Protein AF-W8YIM6-F1 (afdb_monomer_lite)

Foldseek 3Di:
DDPDDDDDDPDPVDPPPDPVVLVCVLLPDLALVSSVVSLVVVCVVPCVPCVPVNVVCVVCVVVSSVLNVDDPVVNVVVVDCPVVVVVVVVVCVVVVD

Sequence (97 aa):
MQRSFTEPTAKLTFPVGSILADLKTVYNTLDRELSLAAFDRLKDKRQKRYPKEIVSRENQLDTLLTFYSYSPEMQLAIYTSNPIKRMNKVIRKRSSR

Structure (mmCIF, N/CA/C/O backbone):
data_AF-W8YIM6-F1
#
_entry.id   AF-W8YIM6-F1
#
loop_
_atom_site.group_PDB
_atom_site.id
_atom_site.type_symbol
_atom_site.label_atom_id
_atom_site.label_alt_id
_atom_site.label_comp_id
_atom_site.label_asym_id
_atom_site.label_entity_id
_atom_site.label_seq_id
_atom_site.pdbx_PDB_ins_code
_atom_site.Cartn_x
_atom_site.Cartn_y
_atom_site.Cartn_z
_atom_site.occupancy
_atom_site.B_iso_or_equiv
_atom_site.auth_seq_id
_atom_site.auth_comp_id
_atom_site.auth_asym_id
_atom_site.auth_atom_id
_atom_site.pdbx_PDB_model_num
ATOM 1 N N . MET A 1 1 ? 13.073 -16.167 -23.776 1.00 36.53 1 MET A N 1
ATOM 2 C CA . MET A 1 1 ? 13.583 -16.859 -22.572 1.00 36.53 1 MET A CA 1
ATOM 3 C C . MET A 1 1 ? 12.808 -16.364 -21.364 1.00 36.53 1 MET A C 1
ATOM 5 O O . MET A 1 1 ? 13.045 -15.258 -20.897 1.00 36.53 1 MET A O 1
ATOM 9 N N . GLN A 1 2 ? 11.811 -17.139 -20.943 1.00 32.12 2 GLN A N 1
ATOM 10 C CA . GLN A 1 2 ? 10.949 -16.829 -19.806 1.00 32.12 2 GLN A CA 1
ATOM 11 C C . GLN A 1 2 ? 11.734 -17.124 -18.522 1.00 32.12 2 GLN A C 1
ATOM 13 O O . GLN A 1 2 ? 12.055 -18.278 -18.253 1.00 32.12 2 GLN A O 1
ATOM 18 N N . ARG A 1 3 ? 12.109 -16.095 -17.754 1.00 37.44 3 ARG A N 1
ATOM 19 C CA . ARG A 1 3 ? 12.652 -16.296 -16.404 1.00 37.44 3 ARG A CA 1
ATOM 20 C C . ARG A 1 3 ? 11.477 -16.469 -15.452 1.00 37.44 3 ARG A C 1
ATOM 22 O O . ARG A 1 3 ? 10.929 -15.502 -14.931 1.00 37.44 3 ARG A O 1
ATOM 29 N N . SER A 1 4 ? 11.075 -17.724 -15.303 1.00 27.28 4 SER A N 1
ATOM 30 C CA . SER A 1 4 ? 10.223 -18.217 -14.234 1.00 27.28 4 SER A CA 1
ATOM 31 C C . SER A 1 4 ? 10.723 -17.720 -12.875 1.00 27.28 4 SER A C 1
ATOM 33 O O . SER A 1 4 ? 11.889 -17.891 -12.527 1.00 27.28 4 SER A O 1
ATOM 35 N N . PHE A 1 5 ? 9.807 -17.057 -12.172 1.00 49.91 5 PHE A N 1
ATOM 36 C CA . PHE A 1 5 ? 9.510 -17.148 -10.745 1.00 49.91 5 PHE A CA 1
ATOM 37 C C . PHE A 1 5 ? 10.423 -18.038 -9.880 1.00 49.91 5 PHE A C 1
ATOM 39 O O . PHE A 1 5 ? 10.783 -19.139 -10.268 1.00 49.91 5 PHE A O 1
ATOM 46 N N . THR A 1 6 ? 10.608 -17.576 -8.636 1.00 47.09 6 THR A N 1
ATOM 47 C CA . THR A 1 6 ? 11.273 -18.201 -7.474 1.00 47.09 6 THR A CA 1
ATOM 48 C C . THR A 1 6 ? 12.768 -17.911 -7.310 1.00 47.09 6 THR A C 1
ATOM 50 O O . THR A 1 6 ? 13.607 -18.785 -7.490 1.00 47.09 6 THR A O 1
ATOM 53 N N . GLU A 1 7 ? 13.099 -16.710 -6.825 1.00 37.16 7 GLU A N 1
ATOM 54 C CA . GLU A 1 7 ? 14.192 -16.599 -5.851 1.00 37.16 7 GLU A CA 1
ATOM 55 C C . GLU A 1 7 ? 13.602 -16.587 -4.433 1.00 37.16 7 GLU A C 1
ATOM 57 O O . GLU A 1 7 ? 12.560 -15.954 -4.201 1.00 37.16 7 GLU A O 1
ATOM 62 N N . PRO A 1 8 ? 14.222 -17.309 -3.480 1.00 39.56 8 PRO A N 1
ATOM 63 C CA . PRO A 1 8 ? 13.690 -17.502 -2.146 1.00 39.56 8 PRO A CA 1
ATOM 64 C C . PRO A 1 8 ? 13.789 -16.169 -1.419 1.00 39.56 8 PRO A C 1
ATOM 66 O O . PRO A 1 8 ? 14.849 -15.748 -0.959 1.00 39.56 8 PRO A O 1
ATOM 69 N N . THR A 1 9 ? 12.659 -15.475 -1.329 1.00 41.69 9 THR A N 1
ATOM 70 C CA . THR A 1 9 ? 12.533 -14.305 -0.472 1.00 41.69 9 THR A CA 1
ATOM 71 C C . THR A 1 9 ? 12.916 -14.764 0.928 1.00 41.69 9 THR A C 1
ATOM 73 O O . THR A 1 9 ? 12.212 -15.598 1.500 1.00 41.69 9 THR A O 1
ATOM 76 N N . ALA A 1 10 ? 14.045 -14.274 1.455 1.00 37.69 10 ALA A N 1
ATOM 77 C CA . ALA A 1 10 ? 14.403 -14.426 2.857 1.00 37.69 10 ALA A CA 1
ATOM 78 C C . ALA A 1 10 ? 13.138 -14.144 3.669 1.00 37.69 10 ALA A C 1
ATOM 80 O O . ALA A 1 10 ? 12.595 -13.035 3.619 1.00 37.69 10 ALA A O 1
ATOM 81 N N . LYS A 1 11 ? 12.591 -15.202 4.276 1.00 40.25 11 LYS A N 1
ATOM 82 C CA . LYS A 1 11 ? 11.259 -15.190 4.859 1.00 40.25 11 LYS A CA 1
ATOM 83 C C . LYS A 1 11 ? 11.269 -14.246 6.057 1.00 40.25 11 LYS A C 1
ATOM 85 O O . LYS A 1 11 ? 11.496 -14.658 7.187 1.00 40.25 11 LYS A O 1
ATOM 90 N N . LEU A 1 12 ? 10.940 -12.980 5.825 1.00 40.25 12 LEU A N 1
ATOM 91 C CA . LEU A 1 12 ? 10.129 -12.245 6.781 1.00 40.25 12 LEU A CA 1
ATOM 92 C C . LEU A 1 12 ? 8.766 -12.940 6.766 1.00 40.25 12 LEU A C 1
ATOM 94 O O . LEU A 1 12 ? 7.849 -12.544 6.046 1.00 40.25 12 LEU A O 1
ATOM 98 N N . THR A 1 13 ? 8.680 -14.056 7.493 1.00 41.62 13 THR A N 1
ATOM 99 C CA . THR A 1 13 ? 7.424 -14.717 7.832 1.00 41.62 13 THR A CA 1
ATOM 100 C C . THR A 1 13 ? 6.678 -13.743 8.729 1.00 41.62 13 THR A C 1
ATOM 102 O O . THR A 1 13 ? 6.797 -13.777 9.950 1.00 41.62 13 THR A O 1
ATOM 105 N N . PHE A 1 14 ? 5.967 -12.793 8.126 1.00 44.12 14 PHE A N 1
ATOM 106 C CA . PHE A 1 14 ? 5.006 -12.003 8.871 1.00 44.12 14 PHE A CA 1
ATOM 107 C C . PHE A 1 14 ? 3.927 -12.980 9.338 1.00 44.12 14 PHE A C 1
ATOM 109 O O . PHE A 1 14 ? 3.431 -13.751 8.511 1.00 44.12 14 PHE A O 1
ATOM 116 N N . PRO A 1 15 ? 3.589 -13.005 10.635 1.00 48.22 15 PRO A N 1
ATOM 117 C CA . PRO A 1 15 ? 2.568 -13.913 11.128 1.00 48.22 15 PRO A CA 1
ATOM 118 C C . PRO A 1 15 ? 1.291 -13.696 10.316 1.00 48.22 15 PRO A C 1
ATOM 120 O O . PRO A 1 15 ? 0.944 -12.555 9.998 1.00 48.22 15 PRO A O 1
ATOM 123 N N . VAL A 1 16 ? 0.592 -14.785 9.993 1.00 51.41 16 VAL A N 1
ATOM 124 C CA . VAL A 1 16 ? -0.587 -14.847 9.101 1.00 51.41 16 VAL A CA 1
ATOM 125 C C . VAL A 1 16 ? -1.814 -14.074 9.652 1.00 51.41 16 VAL A C 1
ATOM 127 O O . VAL A 1 16 ? -2.925 -14.214 9.169 1.00 51.41 16 VAL A O 1
ATOM 130 N N . GLY A 1 17 ? -1.615 -13.209 10.655 1.00 54.91 17 GLY A N 1
ATOM 131 C CA . GLY A 1 17 ? -2.582 -12.265 11.224 1.00 54.91 17 GLY A CA 1
ATOM 132 C C . GLY A 1 17 ? -2.040 -10.831 11.362 1.00 54.91 17 GLY A C 1
ATOM 133 O O . GLY A 1 17 ? -2.568 -10.043 12.152 1.00 54.91 17 GLY A O 1
ATOM 134 N N . SER A 1 18 ? -0.979 -10.487 10.631 1.00 64.69 18 SER A N 1
ATOM 135 C CA . SER A 1 18 ? -0.368 -9.155 10.577 1.00 64.69 18 SER A CA 1
ATOM 136 C C . SER A 1 18 ? -1.129 -8.215 9.635 1.00 64.69 18 SER A C 1
ATOM 138 O O . SER A 1 18 ? -1.569 -8.634 8.567 1.00 64.69 18 SER A O 1
ATOM 140 N N . ILE A 1 19 ? -1.206 -6.925 9.987 1.00 67.25 19 ILE A N 1
ATOM 141 C CA . ILE A 1 19 ? -1.737 -5.845 9.131 1.00 67.25 19 ILE A CA 1
ATOM 142 C C . ILE A 1 19 ? -1.111 -5.881 7.724 1.00 67.25 19 ILE A C 1
ATOM 144 O O . ILE A 1 19 ? -1.764 -5.571 6.737 1.00 67.25 19 ILE A O 1
ATOM 148 N N . LEU A 1 20 ? 0.147 -6.313 7.608 1.00 71.94 20 LEU A N 1
ATOM 149 C CA . LEU A 1 20 ? 0.845 -6.426 6.327 1.00 71.94 20 LEU A CA 1
ATOM 150 C C . LEU A 1 20 ? 0.235 -7.462 5.376 1.00 71.94 20 LEU A C 1
ATOM 152 O O . LEU A 1 20 ? 0.303 -7.265 4.167 1.00 71.94 20 LEU A O 1
ATOM 156 N N . ALA A 1 21 ? -0.313 -8.565 5.892 1.00 75.19 21 ALA A N 1
ATOM 157 C CA . ALA A 1 21 ? -0.935 -9.594 5.058 1.00 75.19 21 ALA A CA 1
ATOM 158 C C . ALA A 1 21 ? -2.261 -9.083 4.488 1.00 75.19 21 ALA A C 1
ATOM 160 O O . ALA A 1 21 ? -2.474 -9.114 3.282 1.00 75.19 21 ALA A O 1
ATOM 161 N N . ASP A 1 22 ? -3.071 -8.509 5.370 1.00 74.00 22 ASP A N 1
ATOM 162 C CA . ASP A 1 22 ? -4.331 -7.846 5.059 1.00 74.00 22 ASP A CA 1
ATOM 163 C C . ASP A 1 22 ? -4.147 -6.761 3.980 1.00 74.00 22 ASP A C 1
ATOM 165 O O . ASP A 1 22 ? -4.821 -6.763 2.952 1.00 74.00 22 ASP A O 1
ATOM 169 N N . LEU A 1 23 ? -3.162 -5.877 4.156 1.00 77.56 23 LEU A N 1
ATOM 170 C CA . LEU A 1 23 ? -2.866 -4.818 3.188 1.00 77.56 23 LEU A CA 1
ATOM 171 C C . LEU A 1 23 ? -2.365 -5.348 1.851 1.00 77.56 23 LEU A C 1
ATOM 173 O O . LEU A 1 23 ? -2.723 -4.806 0.811 1.00 77.56 23 LEU A O 1
ATOM 177 N N . LYS A 1 24 ? -1.547 -6.406 1.856 1.00 78.38 24 LYS A N 1
ATOM 178 C CA . LYS A 1 24 ? -1.128 -7.047 0.605 1.00 78.38 24 LYS A CA 1
ATOM 179 C C . LYS A 1 24 ? -2.328 -7.544 -0.189 1.00 78.38 24 LYS A C 1
ATOM 181 O O . LYS A 1 24 ? -2.288 -7.462 -1.408 1.00 78.38 24 LYS A O 1
ATOM 186 N N . THR A 1 25 ? -3.371 -8.040 0.473 1.00 76.62 25 THR A N 1
ATOM 187 C CA . THR A 1 25 ? -4.596 -8.466 -0.207 1.00 76.62 25 THR A CA 1
ATOM 188 C C . THR A 1 25 ? -5.309 -7.294 -0.869 1.00 76.62 25 THR A C 1
ATOM 190 O O . THR A 1 25 ? -5.715 -7.439 -2.012 1.00 76.62 25 THR A O 1
ATOM 193 N N . VAL A 1 26 ? -5.405 -6.136 -0.205 1.00 79.19 26 VAL A N 1
ATOM 194 C CA . VAL A 1 26 ? -6.025 -4.927 -0.782 1.00 79.19 26 VAL A CA 1
ATOM 195 C C . VAL A 1 26 ? -5.277 -4.465 -2.031 1.00 79.19 26 VAL A C 1
ATOM 197 O O . VAL A 1 26 ? -5.877 -4.298 -3.086 1.00 79.19 26 VAL A O 1
ATOM 200 N N . TYR A 1 27 ? -3.955 -4.348 -1.938 1.00 73.25 27 TYR A N 1
ATOM 201 C CA . TYR A 1 27 ? -3.130 -3.783 -3.006 1.00 73.25 27 TYR A CA 1
ATOM 202 C C . TYR A 1 27 ? -2.820 -4.743 -4.166 1.00 73.25 27 TYR A C 1
ATOM 204 O O . TYR A 1 27 ? -2.318 -4.304 -5.194 1.00 73.25 27 TYR A O 1
ATOM 212 N N . ASN A 1 28 ? -3.086 -6.043 -4.013 1.00 73.25 28 ASN A N 1
ATOM 213 C CA . ASN A 1 28 ? -2.903 -7.043 -5.073 1.00 73.25 28 ASN A CA 1
ATOM 214 C C . ASN A 1 28 ? -4.213 -7.347 -5.826 1.00 73.25 28 ASN A C 1
ATOM 216 O O . ASN A 1 28 ? -4.296 -8.332 -6.558 1.00 73.25 28 ASN A O 1
ATOM 220 N N . THR A 1 29 ? -5.261 -6.550 -5.601 1.00 75.56 29 THR A N 1
ATOM 221 C CA . THR A 1 29 ? -6.508 -6.645 -6.367 1.00 75.56 29 THR A CA 1
ATOM 222 C C . THR A 1 29 ? -6.323 -6.047 -7.760 1.00 75.56 29 THR A C 1
ATOM 224 O O . THR A 1 29 ? -5.578 -5.086 -7.940 1.00 75.56 29 THR A O 1
ATOM 227 N N . LEU A 1 30 ? -7.006 -6.630 -8.746 1.00 68.88 30 LEU A N 1
ATOM 228 C CA . LEU A 1 30 ? -6.896 -6.249 -10.159 1.00 68.88 30 LEU A CA 1
ATOM 229 C C . LEU A 1 30 ? -7.615 -4.937 -10.496 1.00 68.88 30 LEU A C 1
ATOM 231 O O . LEU A 1 30 ? -7.339 -4.355 -11.538 1.00 68.88 30 LEU A O 1
ATOM 235 N N . ASP A 1 31 ? -8.531 -4.491 -9.637 1.00 78.56 31 ASP A N 1
ATOM 236 C CA . ASP A 1 31 ? -9.419 -3.373 -9.930 1.00 78.56 31 ASP A CA 1
ATOM 237 C C . ASP A 1 31 ? -9.628 -2.454 -8.719 1.00 78.56 31 ASP A C 1
ATOM 239 O O . ASP A 1 31 ? -9.584 -2.888 -7.561 1.00 78.56 31 ASP A O 1
ATOM 243 N N . ARG A 1 32 ? -9.891 -1.176 -9.010 1.00 79.69 32 ARG A N 1
ATOM 244 C CA . ARG A 1 32 ? -10.083 -0.104 -8.030 1.00 79.69 32 ARG A CA 1
ATOM 245 C C . ARG A 1 32 ? -11.266 -0.388 -7.107 1.00 79.69 32 ARG A C 1
ATOM 247 O O . ARG A 1 32 ? -11.158 -0.186 -5.897 1.00 79.69 32 ARG A O 1
ATOM 254 N N . GLU A 1 33 ? -12.383 -0.861 -7.653 1.00 80.69 33 GLU A N 1
ATOM 255 C CA . GLU A 1 33 ? -13.598 -1.130 -6.872 1.00 80.69 33 GLU A CA 1
ATOM 256 C C . GLU A 1 33 ? -13.413 -2.328 -5.936 1.00 80.69 33 GLU A C 1
ATOM 258 O O . GLU A 1 33 ? -13.816 -2.294 -4.771 1.00 80.69 33 GLU A O 1
ATOM 263 N N . LEU A 1 34 ? -12.706 -3.360 -6.406 1.00 81.50 34 LEU A N 1
ATOM 264 C CA . LEU A 1 34 ? -12.341 -4.513 -5.583 1.00 81.50 34 LEU A CA 1
ATOM 265 C C . LEU A 1 34 ? -11.378 -4.124 -4.456 1.00 81.50 34 LEU A C 1
ATOM 267 O O . LEU A 1 34 ? -11.519 -4.620 -3.335 1.00 81.50 34 LEU A O 1
ATOM 271 N N . SER A 1 35 ? -10.437 -3.214 -4.724 1.00 81.25 35 SER A N 1
ATOM 272 C CA . SER A 1 35 ? -9.541 -2.665 -3.702 1.00 81.25 35 SER A CA 1
ATOM 273 C C . SER A 1 35 ? -10.310 -1.904 -2.621 1.00 81.25 35 SER A C 1
ATOM 275 O O . SER A 1 35 ? -10.005 -2.058 -1.438 1.00 81.25 35 SER A O 1
ATOM 277 N N . LEU A 1 36 ? -11.315 -1.108 -3.001 1.00 82.94 36 LEU A N 1
ATOM 278 C CA . LEU A 1 36 ? -12.173 -0.373 -2.064 1.00 82.94 36 LEU A CA 1
ATOM 279 C C . LEU A 1 36 ? -12.965 -1.329 -1.166 1.00 82.94 36 LEU A C 1
ATOM 281 O O . LEU A 1 36 ? -12.871 -1.246 0.058 1.00 82.94 36 LEU A O 1
ATOM 285 N N . ALA A 1 37 ? -13.637 -2.317 -1.759 1.00 84.38 37 ALA A N 1
ATOM 286 C CA . ALA A 1 37 ? -14.393 -3.315 -1.005 1.00 84.38 37 ALA A CA 1
ATOM 287 C C . ALA A 1 37 ? -13.499 -4.153 -0.069 1.00 84.38 37 ALA A C 1
ATOM 289 O O . ALA A 1 37 ? -13.902 -4.531 1.035 1.00 84.38 37 ALA A O 1
ATOM 290 N N . ALA A 1 38 ? -12.267 -4.458 -0.489 1.00 83.00 38 ALA A N 1
ATOM 291 C CA . ALA A 1 38 ? -11.290 -5.133 0.358 1.00 83.00 38 ALA A CA 1
ATOM 292 C C . ALA A 1 38 ? -10.812 -4.229 1.508 1.00 83.00 38 ALA A C 1
ATOM 294 O O . ALA A 1 38 ? -10.639 -4.718 2.628 1.00 83.00 38 ALA A O 1
ATOM 295 N N . PHE A 1 39 ? -10.632 -2.929 1.258 1.00 84.81 39 PHE A N 1
ATOM 296 C CA . PHE A 1 39 ? -10.235 -1.958 2.275 1.00 84.81 39 PHE A CA 1
ATOM 297 C C . PHE A 1 39 ? -11.315 -1.759 3.341 1.00 84.81 39 PHE A C 1
ATOM 299 O O . PHE A 1 39 ? -10.980 -1.765 4.524 1.00 84.81 39 PHE A O 1
ATOM 306 N N . ASP A 1 40 ? -12.592 -1.696 2.966 1.00 84.44 40 ASP A N 1
ATOM 307 C CA . ASP A 1 40 ? -13.699 -1.595 3.929 1.00 84.44 40 ASP A CA 1
ATOM 308 C C . ASP A 1 40 ? -13.730 -2.802 4.877 1.00 84.44 40 ASP A C 1
ATOM 310 O O . ASP A 1 40 ? -13.779 -2.662 6.101 1.00 84.44 40 ASP A O 1
ATOM 314 N N . ARG A 1 41 ? -13.531 -4.010 4.337 1.00 84.25 41 ARG A N 1
ATOM 315 C CA . ARG A 1 41 ? -13.407 -5.233 5.150 1.00 84.25 41 ARG A CA 1
ATOM 316 C C . ARG A 1 41 ? -12.199 -5.203 6.089 1.00 84.25 41 ARG A C 1
ATOM 318 O O . ARG A 1 41 ? -12.237 -5.813 7.162 1.00 84.25 41 ARG A O 1
ATOM 325 N N . LEU A 1 42 ? -11.104 -4.550 5.694 1.00 83.38 42 LEU A N 1
ATOM 326 C CA . LEU A 1 42 ? -9.951 -4.353 6.574 1.00 83.38 42 LEU A CA 1
ATOM 327 C C . LEU A 1 42 ? -10.222 -3.317 7.655 1.00 83.38 42 LEU A C 1
ATOM 329 O O . LEU A 1 42 ? -9.808 -3.526 8.798 1.00 83.38 42 LEU A O 1
ATOM 333 N N . LYS A 1 43 ? -10.892 -2.220 7.297 1.00 82.94 43 LYS A N 1
ATOM 334 C CA . LYS A 1 43 ? -11.289 -1.151 8.208 1.00 82.94 43 LYS A CA 1
ATOM 335 C C . LYS A 1 43 ? -12.104 -1.740 9.352 1.00 82.94 43 LYS A C 1
ATOM 337 O O . LYS A 1 43 ? -11.659 -1.635 10.492 1.00 82.94 43 LYS A O 1
ATOM 342 N N . ASP A 1 44 ? -13.138 -2.520 9.062 1.00 82.19 44 ASP A N 1
ATOM 343 C CA . ASP A 1 44 ? -13.968 -3.158 10.094 1.00 82.19 44 ASP A CA 1
ATOM 344 C C . ASP A 1 44 ? -13.167 -4.090 11.019 1.00 82.19 44 ASP A C 1
ATOM 346 O O . ASP A 1 44 ? -13.312 -4.073 12.244 1.00 82.19 44 ASP A O 1
ATOM 350 N N . LYS A 1 45 ? -12.248 -4.885 10.455 1.00 82.12 45 LYS A N 1
ATOM 351 C CA . LYS A 1 45 ? -11.426 -5.829 11.231 1.00 82.12 45 LYS A CA 1
ATOM 352 C C . LYS A 1 45 ? -10.357 -5.149 12.088 1.00 82.12 45 LYS A C 1
ATOM 354 O O . LYS A 1 45 ? -9.963 -5.691 13.125 1.00 82.12 45 LYS A O 1
ATOM 359 N N . ARG A 1 46 ? -9.814 -4.011 11.644 1.00 76.88 46 ARG A N 1
ATOM 360 C CA . ARG A 1 46 ? -8.588 -3.419 12.211 1.00 76.88 46 ARG A CA 1
ATOM 361 C C . ARG A 1 46 ? -8.790 -2.067 12.879 1.00 76.88 46 ARG A C 1
ATOM 363 O O . ARG A 1 46 ? -7.929 -1.695 13.678 1.00 76.88 46 ARG A O 1
ATOM 370 N N . GLN A 1 47 ? -9.917 -1.389 12.674 1.00 75.44 47 GLN A N 1
ATOM 371 C CA . GLN A 1 47 ? -10.240 -0.114 13.323 1.00 75.44 47 GLN A CA 1
ATOM 372 C C . GLN A 1 47 ? -10.176 -0.213 14.853 1.00 75.44 47 GLN A C 1
ATOM 374 O O . GLN A 1 47 ? -9.672 0.697 15.506 1.00 75.44 47 GLN A O 1
ATOM 379 N N . LYS A 1 48 ? -10.572 -1.359 15.426 1.00 75.31 48 LYS A N 1
ATOM 380 C CA . LYS A 1 48 ? -10.510 -1.608 16.877 1.00 75.31 48 LYS A CA 1
ATOM 381 C C . LYS A 1 48 ? -9.082 -1.690 17.432 1.00 75.31 48 LYS A C 1
ATOM 383 O O . LYS A 1 48 ? -8.877 -1.430 18.612 1.00 75.31 48 LYS A O 1
ATOM 388 N N . ARG A 1 49 ? -8.097 -2.081 16.613 1.00 76.50 49 ARG A N 1
ATOM 389 C CA . ARG A 1 49 ? -6.713 -2.324 17.063 1.00 76.50 49 ARG A CA 1
ATOM 390 C C . ARG A 1 49 ? -5.746 -1.214 16.639 1.00 76.50 49 ARG A C 1
ATOM 392 O O . ARG A 1 49 ? -4.822 -0.915 17.385 1.00 76.50 49 ARG A O 1
ATOM 399 N N . TYR A 1 50 ? -5.968 -0.593 15.477 1.00 78.00 50 TYR A N 1
ATOM 400 C CA . TYR A 1 50 ? -5.087 0.434 14.907 1.00 78.00 50 TYR A CA 1
ATOM 401 C C . TYR A 1 50 ? -5.875 1.558 14.208 1.00 78.00 50 TYR A C 1
ATOM 403 O O . TYR A 1 50 ? -5.778 1.716 12.990 1.00 78.00 50 TYR A O 1
ATOM 411 N N . PRO A 1 51 ? -6.635 2.383 14.950 1.00 79.50 51 PRO A N 1
ATOM 412 C CA . PRO A 1 51 ? -7.478 3.423 14.353 1.00 79.50 51 PRO A CA 1
ATOM 413 C C . PRO A 1 51 ? -6.666 4.476 13.582 1.00 79.50 51 PRO A C 1
ATOM 415 O O . PRO A 1 51 ? -7.058 4.884 12.494 1.00 79.50 51 PRO A O 1
ATOM 418 N N . LYS A 1 52 ? -5.488 4.864 14.093 1.00 80.62 52 LYS A N 1
ATOM 419 C CA . LYS A 1 52 ? -4.615 5.864 13.449 1.00 80.62 52 LYS A CA 1
ATOM 420 C C . LYS A 1 52 ? -4.093 5.409 12.084 1.00 80.62 52 LYS A C 1
ATOM 422 O O . LYS A 1 52 ? -4.013 6.211 11.159 1.00 80.62 52 LYS A O 1
ATOM 427 N N . GLU A 1 53 ? -3.747 4.130 11.952 1.00 77.94 53 GLU A N 1
ATOM 428 C CA . GLU A 1 53 ? -3.252 3.592 10.683 1.00 77.94 53 GLU A CA 1
ATOM 429 C 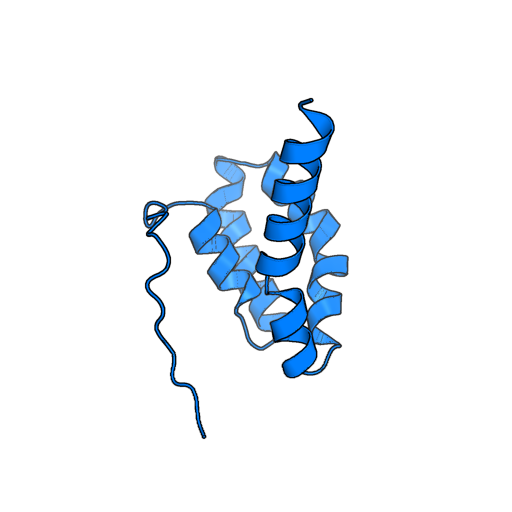C . GLU A 1 53 ? -4.345 3.530 9.618 1.00 77.94 53 GLU A C 1
ATOM 431 O O . GLU A 1 53 ? -4.069 3.764 8.444 1.00 77.94 53 GLU A O 1
ATOM 436 N N . ILE A 1 54 ? -5.576 3.212 10.023 1.00 83.56 54 ILE A N 1
ATOM 437 C CA . ILE A 1 54 ? -6.722 3.170 9.116 1.00 83.56 54 ILE A CA 1
ATOM 438 C C . ILE A 1 54 ? -7.044 4.571 8.604 1.00 83.56 54 ILE A C 1
ATOM 440 O O . ILE A 1 54 ? -7.129 4.744 7.397 1.00 83.56 54 ILE A O 1
ATOM 444 N N . VAL A 1 55 ? -7.102 5.575 9.485 1.00 83.62 55 VAL A N 1
ATOM 445 C CA . VAL A 1 55 ? -7.340 6.974 9.086 1.00 83.62 55 VAL A CA 1
ATOM 446 C C . VAL A 1 55 ? -6.242 7.486 8.151 1.00 83.62 55 VAL A C 1
ATOM 448 O O . VAL A 1 55 ? -6.531 8.084 7.120 1.00 83.62 55 VAL A O 1
ATOM 451 N N . SER A 1 56 ? -4.969 7.211 8.460 1.00 84.06 56 SER A N 1
ATOM 452 C CA . SER A 1 56 ? -3.863 7.593 7.573 1.00 84.06 56 SER A CA 1
ATOM 453 C C . SER A 1 56 ? -3.982 6.946 6.194 1.00 84.06 56 SER A C 1
ATOM 455 O O . SER A 1 56 ? -3.653 7.584 5.199 1.00 84.06 56 SER A O 1
ATOM 457 N N . ARG A 1 57 ? -4.421 5.684 6.128 1.00 82.69 57 ARG A N 1
ATOM 458 C CA . ARG A 1 57 ? -4.597 4.981 4.856 1.00 82.69 57 ARG A CA 1
ATOM 459 C C . ARG A 1 57 ? -5.820 5.451 4.100 1.00 82.69 57 ARG A C 1
ATOM 461 O O . ARG A 1 57 ? -5.712 5.569 2.896 1.00 82.69 57 ARG A O 1
ATOM 468 N N . GLU A 1 58 ? 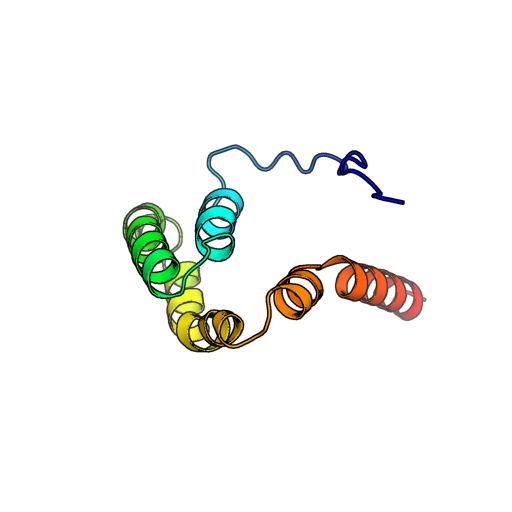-6.919 5.752 4.780 1.00 84.19 58 GLU A N 1
ATOM 469 C CA . GLU A 1 58 ? -8.136 6.311 4.185 1.00 84.19 58 GLU A CA 1
ATOM 470 C C . GLU A 1 58 ? -7.847 7.668 3.532 1.00 84.19 58 GLU A C 1
ATOM 472 O O . GLU A 1 58 ? -8.186 7.882 2.373 1.00 84.19 58 GLU A O 1
ATOM 477 N N . ASN A 1 59 ? -7.077 8.524 4.210 1.00 86.00 59 ASN A N 1
ATOM 478 C CA . ASN A 1 59 ? -6.620 9.797 3.648 1.00 86.00 59 ASN A CA 1
ATOM 479 C C . ASN A 1 59 ? -5.675 9.621 2.447 1.00 86.00 59 ASN A C 1
ATOM 481 O O . ASN A 1 59 ? -5.669 10.443 1.538 1.00 86.00 59 ASN A O 1
ATOM 485 N N . GLN A 1 60 ? -4.848 8.573 2.448 1.00 85.25 60 GLN A N 1
ATOM 486 C CA . GLN A 1 60 ? -3.935 8.258 1.342 1.00 85.25 60 GLN A CA 1
ATOM 487 C C . GLN A 1 60 ? -4.593 7.422 0.243 1.00 85.25 60 GLN A C 1
ATOM 489 O O . GLN A 1 60 ? -3.969 7.188 -0.791 1.00 85.25 60 GLN A O 1
ATOM 494 N N . LEU A 1 61 ? -5.818 6.946 0.463 1.00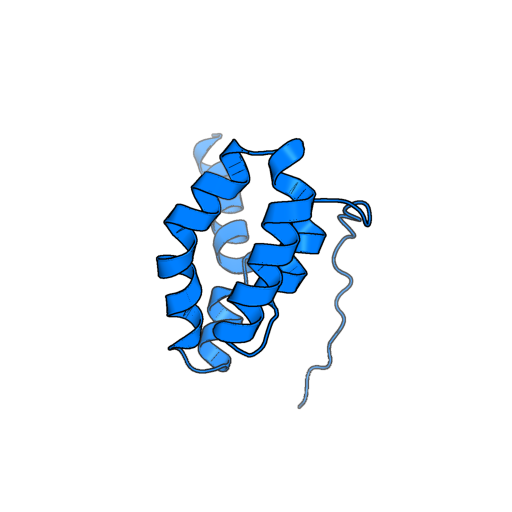 82.06 61 LEU A N 1
ATOM 495 C CA . LEU A 1 61 ? -6.441 5.927 -0.365 1.00 82.06 61 LEU A CA 1
ATOM 496 C C . LEU A 1 61 ? -6.675 6.445 -1.777 1.00 82.06 61 LEU A C 1
ATOM 498 O O . LEU A 1 61 ? -6.357 5.748 -2.730 1.00 82.06 61 LEU A O 1
ATOM 502 N N . ASP A 1 62 ? -7.125 7.691 -1.907 1.00 81.94 62 ASP A N 1
ATOM 503 C CA . ASP A 1 62 ? -7.321 8.339 -3.203 1.00 81.94 62 ASP A CA 1
ATOM 504 C C . ASP A 1 62 ? -6.018 8.379 -4.021 1.00 81.94 62 ASP A C 1
ATOM 506 O O . ASP A 1 62 ? -5.970 7.879 -5.143 1.00 81.94 62 ASP A O 1
ATOM 510 N N . THR A 1 63 ? -4.916 8.817 -3.402 1.00 82.75 63 THR A N 1
ATOM 511 C CA . THR A 1 63 ? -3.576 8.829 -4.012 1.00 82.75 63 THR A CA 1
ATOM 512 C C . THR A 1 63 ? -3.078 7.432 -4.382 1.00 82.75 63 THR A C 1
ATOM 514 O O . THR A 1 63 ? -2.379 7.257 -5.381 1.00 82.75 63 THR A O 1
ATOM 517 N N . LEU A 1 64 ? -3.396 6.425 -3.565 1.00 79.38 64 LEU A N 1
ATOM 518 C CA . LEU A 1 64 ? -3.001 5.040 -3.811 1.00 79.38 64 LEU A CA 1
ATOM 519 C C . LEU A 1 64 ? -3.812 4.420 -4.950 1.00 79.38 64 LEU A C 1
ATOM 521 O O . LEU A 1 64 ? -3.261 3.638 -5.717 1.00 79.38 64 LEU A O 1
ATOM 525 N N . LEU A 1 65 ? -5.087 4.783 -5.102 1.00 79.69 65 LEU A N 1
ATOM 526 C CA . LEU A 1 65 ? -5.937 4.285 -6.182 1.00 79.69 65 LEU A CA 1
ATOM 527 C C . LEU A 1 65 ? -5.576 4.879 -7.549 1.00 79.69 65 LEU A C 1
ATOM 529 O O . LEU A 1 65 ? -5.851 4.241 -8.564 1.00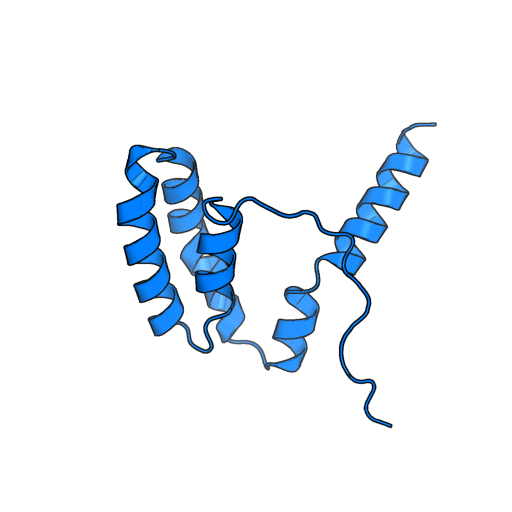 79.69 65 LEU A O 1
ATOM 533 N N . THR A 1 66 ? -4.888 6.023 -7.605 1.00 81.19 66 THR A N 1
ATOM 534 C CA . THR A 1 66 ? -4.321 6.574 -8.852 1.00 81.19 66 THR A CA 1
ATOM 535 C C . THR A 1 66 ? -3.365 5.594 -9.542 1.00 81.19 66 THR A C 1
ATOM 537 O O . THR A 1 66 ? -3.142 5.673 -10.747 1.00 81.19 66 THR A O 1
ATOM 540 N N . PHE A 1 67 ? -2.832 4.622 -8.797 1.00 77.25 67 PHE A N 1
ATOM 541 C CA . PHE A 1 67 ? -2.030 3.519 -9.318 1.00 77.25 67 PHE A CA 1
ATOM 542 C C . PHE A 1 67 ? -2.744 2.678 -10.392 1.00 77.25 67 PHE A C 1
ATOM 544 O O . PHE A 1 67 ? -2.099 2.215 -11.335 1.00 77.25 67 PHE A O 1
ATOM 551 N N . TYR A 1 68 ? -4.066 2.511 -10.290 1.00 76.44 68 TYR A N 1
ATOM 552 C CA . TYR A 1 68 ? -4.848 1.730 -11.255 1.00 76.44 68 TYR A CA 1
ATOM 553 C C . TYR A 1 68 ? -4.930 2.388 -12.638 1.00 76.44 68 TYR A C 1
ATOM 555 O O . TYR A 1 68 ? -5.192 1.704 -13.622 1.00 76.44 68 TYR A O 1
ATOM 563 N N . SER A 1 69 ? -4.638 3.687 -12.739 1.00 82.31 69 SER A N 1
ATOM 564 C CA . SER A 1 69 ? -4.614 4.417 -14.011 1.00 82.31 69 SER A CA 1
ATOM 565 C C . SER A 1 69 ? -3.396 4.091 -14.888 1.00 82.31 69 SER A C 1
ATOM 567 O O . SER A 1 69 ? -3.336 4.525 -16.037 1.00 82.31 69 SER A O 1
ATOM 569 N N . TYR A 1 70 ? -2.406 3.355 -14.370 1.00 79.94 70 TYR A N 1
ATOM 570 C CA . TYR A 1 70 ? -1.188 2.993 -15.098 1.00 79.94 70 TYR A CA 1
ATOM 571 C C . TYR A 1 70 ? -1.266 1.580 -15.696 1.00 79.94 70 TYR A C 1
ATOM 573 O O . TYR A 1 70 ? -1.905 0.692 -15.140 1.00 79.94 70 TYR A O 1
ATOM 581 N N . SER A 1 71 ? -0.550 1.353 -16.805 1.00 82.62 71 SER A N 1
ATOM 582 C CA . SER A 1 71 ? -0.411 0.033 -17.445 1.00 82.62 71 SER A CA 1
ATOM 583 C C . SER A 1 71 ? 0.181 -1.024 -16.484 1.00 82.62 71 SER A C 1
ATOM 585 O O . SER A 1 71 ? 1.029 -0.667 -15.657 1.00 82.62 71 SER A O 1
ATOM 587 N N . PRO A 1 72 ? -0.172 -2.322 -1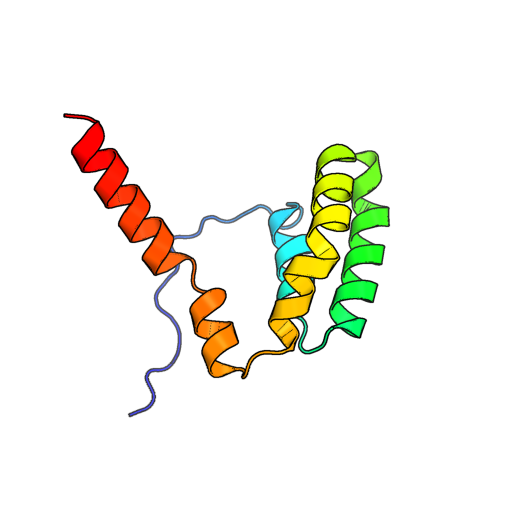6.606 1.00 75.75 72 PRO A N 1
ATOM 588 C CA . PRO A 1 72 ? 0.312 -3.394 -15.723 1.00 75.75 72 PRO A CA 1
ATOM 589 C C . PRO A 1 72 ? 1.841 -3.477 -15.576 1.00 75.75 72 PRO A C 1
ATOM 591 O O . PRO A 1 72 ? 2.358 -3.833 -14.517 1.00 75.75 72 PRO A O 1
ATOM 594 N N . GLU A 1 73 ? 2.594 -3.113 -16.615 1.00 78.25 73 GLU A N 1
ATOM 595 C CA . GLU A 1 73 ? 4.063 -3.097 -16.562 1.00 78.25 73 GLU A CA 1
ATOM 596 C C . GLU A 1 73 ? 4.600 -2.006 -15.623 1.00 78.25 73 GLU A C 1
ATOM 598 O O . GLU A 1 73 ? 5.522 -2.239 -14.836 1.00 78.25 73 GLU A O 1
ATOM 603 N N . MET A 1 74 ? 3.981 -0.823 -15.651 1.00 79.50 74 MET A N 1
ATOM 604 C CA . MET A 1 74 ? 4.306 0.283 -14.746 1.00 79.50 74 MET A CA 1
ATOM 605 C C . MET A 1 74 ? 3.877 -0.045 -13.317 1.00 79.50 74 MET A C 1
ATOM 607 O O . MET A 1 74 ? 4.590 0.270 -12.362 1.00 79.50 74 MET A O 1
ATOM 611 N N . GLN A 1 75 ? 2.749 -0.742 -13.175 1.00 76.56 75 GLN A N 1
ATOM 612 C CA . GLN A 1 75 ? 2.264 -1.207 -11.885 1.00 76.56 75 GLN A CA 1
ATOM 613 C C . GLN A 1 75 ? 3.295 -2.112 -11.194 1.00 76.56 75 GLN A C 1
ATOM 615 O O . GLN A 1 75 ? 3.656 -1.880 -10.038 1.00 76.56 75 GLN A O 1
ATOM 620 N N . LEU A 1 76 ? 3.861 -3.081 -11.920 1.00 75.31 76 LEU A N 1
ATOM 621 C CA . LEU A 1 76 ? 4.921 -3.958 -11.411 1.00 75.31 76 LEU A CA 1
ATOM 622 C C . LEU A 1 76 ? 6.182 -3.187 -10.994 1.00 75.31 76 LEU A C 1
ATOM 624 O O . LEU A 1 76 ? 6.775 -3.475 -9.947 1.00 75.31 76 LEU A O 1
ATOM 628 N N . ALA A 1 77 ? 6.588 -2.194 -11.787 1.00 77.69 77 ALA A N 1
ATOM 629 C CA . ALA A 1 77 ? 7.759 -1.372 -11.492 1.00 77.69 77 ALA A CA 1
ATOM 630 C C . ALA A 1 77 ? 7.588 -0.571 -10.188 1.00 77.69 77 ALA A C 1
ATOM 632 O O . ALA A 1 77 ? 8.489 -0.562 -9.348 1.00 77.69 77 ALA A O 1
ATOM 633 N N . ILE A 1 78 ? 6.421 0.040 -9.984 1.00 77.75 78 ILE A N 1
ATOM 634 C CA . ILE A 1 78 ? 6.093 0.824 -8.784 1.00 77.75 78 ILE A CA 1
ATOM 635 C C . ILE A 1 78 ? 5.943 -0.078 -7.549 1.00 77.75 78 ILE A C 1
ATOM 637 O O . ILE A 1 78 ? 6.430 0.262 -6.468 1.00 77.75 78 ILE A O 1
ATOM 641 N N . TYR A 1 79 ? 5.324 -1.255 -7.694 1.00 70.62 79 TYR A N 1
ATOM 642 C CA . TYR A 1 79 ? 5.141 -2.196 -6.581 1.00 70.62 79 TYR A CA 1
ATOM 643 C C . TYR A 1 79 ? 6.471 -2.782 -6.078 1.00 70.62 79 TYR A C 1
ATOM 645 O O . TYR A 1 79 ? 6.595 -3.293 -4.955 1.00 70.62 79 TYR A O 1
ATOM 653 N N . THR A 1 80 ? 7.513 -2.698 -6.903 1.00 78.69 80 THR A N 1
ATOM 654 C CA . THR A 1 80 ? 8.837 -3.188 -6.559 1.00 78.69 80 THR A CA 1
ATOM 655 C C . THR A 1 80 ? 9.525 -2.227 -5.585 1.00 78.69 80 THR A C 1
ATOM 657 O O . THR A 1 80 ? 10.170 -1.258 -5.960 1.00 78.69 80 THR A O 1
ATOM 660 N N . SER A 1 81 ? 9.499 -2.554 -4.290 1.00 77.12 81 SER A N 1
ATOM 661 C CA . SER A 1 81 ? 10.244 -1.797 -3.259 1.00 77.12 81 SER A CA 1
ATOM 662 C C . SER A 1 81 ? 11.778 -1.957 -3.314 1.00 77.12 81 SER A C 1
ATOM 664 O O . SER A 1 81 ? 12.493 -1.320 -2.538 1.00 77.12 81 SER A O 1
ATOM 666 N N . ASN A 1 82 ? 12.307 -2.832 -4.178 1.00 82.19 82 ASN A N 1
ATOM 667 C CA . ASN A 1 82 ? 13.725 -3.207 -4.197 1.00 82.19 82 ASN A CA 1
ATOM 668 C C . ASN A 1 82 ? 14.673 -2.046 -4.578 1.00 82.19 82 ASN A C 1
ATOM 670 O O . ASN A 1 82 ? 15.634 -1.828 -3.837 1.00 82.19 82 ASN A O 1
ATOM 674 N N . PRO A 1 83 ? 14.415 -1.245 -5.635 1.00 82.31 83 PRO A N 1
ATOM 675 C CA . PRO A 1 83 ? 15.249 -0.091 -5.968 1.00 82.31 83 PRO A CA 1
ATOM 676 C C . PRO A 1 83 ? 15.341 0.918 -4.819 1.00 82.31 83 PRO A C 1
ATOM 678 O O . PRO A 1 83 ? 16.442 1.301 -4.421 1.00 82.31 83 PRO A O 1
ATOM 681 N N . ILE A 1 84 ? 14.201 1.269 -4.215 1.00 83.69 84 ILE A N 1
ATOM 682 C CA . ILE A 1 84 ? 14.134 2.239 -3.111 1.00 83.69 84 ILE A CA 1
ATOM 683 C C . ILE A 1 84 ? 14.845 1.690 -1.865 1.00 83.69 84 ILE A C 1
ATOM 685 O O . ILE A 1 84 ? 15.649 2.385 -1.246 1.00 83.69 84 ILE A O 1
ATOM 689 N N . LYS A 1 85 ? 14.629 0.415 -1.510 1.00 83.25 85 LYS A N 1
ATOM 690 C CA . LYS A 1 85 ? 15.330 -0.237 -0.387 1.00 83.25 85 LYS A CA 1
ATOM 691 C C . LYS A 1 85 ? 16.838 -0.295 -0.604 1.00 83.25 85 LYS A C 1
ATOM 693 O O . LYS A 1 85 ? 17.596 -0.008 0.323 1.00 83.25 85 LYS A O 1
ATOM 698 N N . ARG A 1 86 ? 17.279 -0.652 -1.814 1.00 87.88 86 ARG A N 1
ATOM 699 C CA . ARG A 1 86 ? 18.698 -0.668 -2.191 1.00 87.88 86 ARG A CA 1
ATOM 700 C C . ARG A 1 86 ? 19.304 0.724 -2.043 1.00 87.88 86 ARG A C 1
ATOM 702 O O . ARG A 1 86 ? 20.369 0.848 -1.442 1.00 87.88 86 ARG A O 1
ATOM 709 N N . MET A 1 87 ? 18.617 1.755 -2.527 1.00 90.12 87 MET A N 1
ATOM 710 C CA . MET A 1 87 ? 19.046 3.146 -2.397 1.00 90.12 87 MET A CA 1
ATOM 711 C C . MET A 1 87 ? 19.158 3.565 -0.926 1.00 90.12 87 MET A C 1
ATOM 713 O O . MET A 1 87 ? 20.222 4.008 -0.501 1.00 90.12 87 MET A O 1
ATOM 717 N N . ASN A 1 88 ? 18.126 3.327 -0.114 1.00 88.69 88 ASN A N 1
ATOM 718 C CA . ASN A 1 88 ? 18.139 3.653 1.315 1.00 88.69 88 ASN A CA 1
ATOM 719 C C . ASN A 1 88 ? 19.252 2.919 2.072 1.00 88.69 88 ASN A C 1
ATOM 721 O O . ASN A 1 88 ? 19.891 3.494 2.952 1.00 88.69 88 ASN A O 1
ATOM 725 N N . LYS A 1 89 ? 19.534 1.660 1.711 1.00 89.56 89 LYS A N 1
ATOM 726 C CA . LYS A 1 89 ? 20.662 0.896 2.261 1.00 89.56 89 LYS A CA 1
ATOM 727 C C . LYS A 1 89 ? 22.001 1.568 1.945 1.00 89.56 89 LYS A C 1
ATOM 729 O O . LYS A 1 89 ? 22.862 1.643 2.818 1.00 89.56 89 LYS A O 1
ATOM 734 N N . VAL A 1 90 ? 22.178 2.056 0.716 1.00 91.00 90 VAL A N 1
ATOM 735 C CA . VAL A 1 90 ? 23.391 2.778 0.301 1.00 91.00 90 VAL A CA 1
ATOM 736 C C . VAL A 1 90 ? 23.509 4.118 1.026 1.00 91.00 90 VAL A C 1
ATOM 738 O O . VAL A 1 90 ? 24.585 4.408 1.543 1.00 91.00 90 VAL A O 1
ATOM 741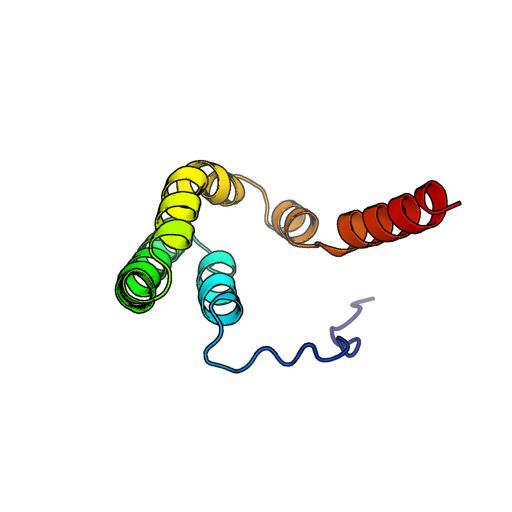 N N . ILE A 1 91 ? 22.425 4.896 1.111 1.00 91.56 91 ILE A N 1
ATOM 742 C CA . ILE A 1 91 ? 22.399 6.191 1.808 1.00 91.56 91 ILE A CA 1
ATOM 743 C C . ILE A 1 91 ? 22.791 6.003 3.272 1.00 91.56 91 ILE A C 1
ATOM 745 O O . ILE A 1 91 ? 23.777 6.588 3.700 1.00 91.56 91 ILE A O 1
ATOM 749 N N . ARG A 1 92 ? 22.121 5.099 4.001 1.00 89.62 92 ARG A N 1
ATOM 750 C CA . ARG A 1 92 ? 22.438 4.801 5.409 1.00 89.62 92 ARG A CA 1
ATOM 751 C C . ARG A 1 92 ? 23.888 4.364 5.613 1.00 89.62 92 ARG A C 1
ATOM 753 O O . ARG A 1 92 ? 24.508 4.747 6.594 1.00 89.62 92 ARG A O 1
ATOM 760 N N . LYS A 1 93 ? 24.440 3.565 4.692 1.00 90.69 93 LYS A N 1
ATOM 761 C CA . LYS A 1 93 ? 25.844 3.127 4.755 1.00 90.69 93 LYS A CA 1
ATOM 762 C C . LYS A 1 93 ? 26.825 4.284 4.539 1.00 90.69 93 LYS A C 1
ATOM 764 O O . LYS A 1 93 ? 27.911 4.261 5.106 1.00 90.69 93 LYS A O 1
ATOM 769 N N . ARG A 1 94 ? 26.477 5.255 3.691 1.00 86.88 94 ARG A N 1
ATOM 770 C CA . ARG A 1 94 ? 27.328 6.413 3.376 1.00 86.88 94 ARG A CA 1
ATOM 771 C C . ARG A 1 94 ? 27.212 7.531 4.410 1.00 86.88 94 ARG A C 1
ATOM 773 O O . ARG A 1 94 ? 28.211 8.183 4.660 1.00 86.88 94 ARG A O 1
ATOM 780 N N . SER A 1 95 ? 26.034 7.724 4.998 1.00 81.75 95 SER A N 1
ATOM 781 C CA . SER A 1 95 ? 25.761 8.760 6.002 1.00 81.75 95 SER A CA 1
ATOM 782 C C . SER A 1 95 ? 26.134 8.358 7.430 1.00 81.75 95 SER A C 1
ATOM 784 O O . SER A 1 95 ? 26.080 9.185 8.325 1.00 81.75 95 SER A O 1
ATOM 786 N N . SER A 1 96 ? 26.437 7.080 7.665 1.00 72.56 96 SER A N 1
ATOM 787 C CA . SER A 1 96 ? 26.883 6.549 8.962 1.00 72.56 96 SER A CA 1
ATOM 788 C C . SER A 1 96 ? 28.417 6.513 9.086 1.00 72.56 96 SER A C 1
ATOM 790 O O . SER A 1 96 ? 28.939 5.762 9.909 1.00 72.56 96 SER A O 1
ATOM 792 N N . ARG A 1 97 ? 29.126 7.253 8.229 1.00 52.03 97 ARG A N 1
ATOM 793 C CA . ARG A 1 97 ? 30.569 7.491 8.322 1.00 52.03 97 ARG A CA 1
ATOM 794 C C . ARG A 1 97 ? 30.834 8.854 8.925 1.00 52.03 97 ARG A C 1
ATOM 796 O O . ARG A 1 97 ? 30.049 9.768 8.596 1.00 52.03 97 ARG A O 1
#

Secondary structure (DSSP, 8-state):
----S----------TTSHHHHHHHHHT-SSHHHHHHHHHHHHHHHTTT-HHHHHHHHHHHHHHHGGGGS-HHHHHHHH--HHHHHHHHHHHHHHT-

pLDDT: mean 73.25, std 15.89, range [27.28, 91.56]

Radius of gyration: 16.36 Å; chains: 1; bounding box: 45×28×40 Å